Protein AF-A0AAV9MA39-F1 (afdb_monomer)

InterPro domains:
  IPR036691 Endonuclease/exonuclease/phosphatase superfamily [G3DSA:3.60.10.10] (1-97)
  IPR036691 Endonuclease/exonuclease/phosphatase superfamily [SSF56219] (7-96)

Foldseek 3Di:
DDDADQDLVRCVVVLVVLVVCQVPDDDWDFDDDHHNADQDPVVDDDDDDHDCPSNVSVVVSCVRGRTHPVNCVAQVDWDWDFADDDPDPDTDIDIDGNGPPDDDDPPDDDDDD

pLDDT: mean 72.88, std 10.93, range [42.59, 87.19]

Secondary structure (DSSP, 8-state):
-EE--SSHHHHHHHHHHHHHHHHH--S--B--EE-----SGGG--SSSPPPTHHHHHHHHHHHHHSB-HHHHHHH--EEEEEPPP-SSSSPPEEEEE-S-------S--PPP-

Structure (mmCIF, N/CA/C/O backbone):
data_AF-A0AAV9MA39-F1
#
_entry.id   AF-A0AAV9MA39-F1
#
loop_
_atom_site.group_PDB
_atom_site.id
_atom_site.type_symbol
_atom_site.label_atom_id
_atom_site.label_alt_id
_atom_site.label_comp_id
_atom_site.label_asym_id
_atom_site.label_entity_id
_atom_site.label_seq_id
_atom_site.pdbx_PDB_ins_code
_atom_site.Cartn_x
_atom_site.Cartn_y
_atom_site.Cartn_z
_atom_site.occupancy
_atom_site.B_iso_or_equiv
_atom_site.auth_seq_id
_atom_site.auth_comp_id
_atom_site.auth_asym_id
_atom_site.auth_atom_id
_atom_site.pdbx_PDB_model_num
ATOM 1 N N . MET A 1 1 ? 5.627 -7.209 5.046 1.00 70.38 1 MET A N 1
ATOM 2 C CA . MET A 1 1 ? 4.276 -7.351 5.623 1.00 70.38 1 MET A CA 1
ATOM 3 C C . MET A 1 1 ? 4.119 -6.275 6.678 1.00 70.38 1 MET A C 1
ATOM 5 O O . MET A 1 1 ? 4.992 -6.189 7.532 1.00 70.38 1 MET A O 1
ATOM 9 N N . ILE A 1 2 ? 3.090 -5.438 6.569 1.00 82.94 2 ILE A N 1
ATOM 10 C CA . ILE A 1 2 ? 2.842 -4.289 7.455 1.00 82.94 2 ILE A CA 1
ATOM 11 C C . ILE A 1 2 ? 1.658 -4.577 8.377 1.00 82.94 2 ILE A C 1
ATOM 13 O O . ILE A 1 2 ? 0.716 -5.258 7.980 1.00 82.94 2 ILE A O 1
ATOM 17 N N . TYR A 1 3 ? 1.720 -4.066 9.603 1.00 82.56 3 TYR A N 1
ATOM 18 C CA . TYR A 1 3 ? 0.577 -3.983 10.505 1.00 82.56 3 TYR A CA 1
ATOM 19 C C . TYR A 1 3 ? 0.548 -2.572 11.093 1.00 82.56 3 TYR A C 1
ATOM 21 O O . TYR A 1 3 ? 1.339 -2.246 11.981 1.00 82.56 3 TYR A O 1
ATOM 29 N N . ALA A 1 4 ? -0.289 -1.706 10.532 1.00 82.44 4 ALA A N 1
ATOM 30 C CA . ALA A 1 4 ? -0.358 -0.305 10.916 1.00 82.44 4 ALA A CA 1
ATOM 31 C C . ALA A 1 4 ? -1.180 -0.116 12.196 1.00 82.44 4 ALA A C 1
ATOM 33 O O . ALA A 1 4 ? -1.997 -0.954 12.577 1.00 82.44 4 ALA A O 1
ATOM 34 N N . LYS A 1 5 ? -0.970 1.013 12.869 1.00 82.31 5 LYS A N 1
ATOM 35 C CA . LYS A 1 5 ? -1.706 1.380 14.081 1.00 82.31 5 LYS A CA 1
ATOM 36 C C . LYS A 1 5 ? -3.113 1.896 13.757 1.00 82.31 5 LYS A C 1
ATOM 38 O O . LYS A 1 5 ? -3.391 2.351 12.648 1.00 82.31 5 LYS A O 1
ATOM 43 N N . CYS A 1 6 ? -4.009 1.839 14.742 1.00 74.19 6 CYS A N 1
ATOM 44 C CA . CYS A 1 6 ? -5.407 2.247 14.567 1.00 74.19 6 CYS A CA 1
ATOM 45 C C . CYS A 1 6 ? -5.616 3.771 14.634 1.00 74.19 6 CYS A C 1
ATOM 47 O O . CYS A 1 6 ? -6.610 4.259 14.093 1.00 74.19 6 CYS A O 1
ATOM 49 N N . SER A 1 7 ? -4.702 4.524 15.256 1.00 77.06 7 SER A N 1
ATOM 50 C CA . SER A 1 7 ? -4.768 5.990 15.318 1.00 77.06 7 SER A CA 1
ATOM 51 C C . SER A 1 7 ? -4.158 6.642 14.071 1.00 77.06 7 SER A C 1
ATOM 53 O O . SER A 1 7 ? -3.306 6.052 13.408 1.00 77.06 7 SER A O 1
ATOM 55 N N . VAL A 1 8 ? -4.616 7.846 13.716 1.00 71.56 8 VAL A N 1
ATOM 56 C CA . VAL A 1 8 ? -4.085 8.584 12.555 1.00 71.56 8 VAL A CA 1
ATOM 57 C C . VAL A 1 8 ? -2.661 9.043 12.843 1.00 71.56 8 VAL A C 1
ATOM 59 O O . VAL A 1 8 ? -1.779 8.875 12.006 1.00 71.56 8 VAL A O 1
ATOM 62 N N . GLU A 1 9 ? -2.435 9.558 14.046 1.00 77.25 9 GLU A N 1
ATOM 63 C CA . GLU A 1 9 ? -1.182 10.158 14.489 1.00 77.25 9 GLU A CA 1
ATOM 64 C C . GLU A 1 9 ? -0.031 9.151 14.424 1.00 77.25 9 GLU A C 1
ATOM 66 O O . GLU A 1 9 ? 1.030 9.460 13.889 1.00 77.25 9 GLU A O 1
ATOM 71 N N . GLU A 1 10 ? -0.259 7.917 14.880 1.00 78.56 10 GLU A N 1
ATOM 72 C CA . GLU A 1 10 ? 0.759 6.862 14.839 1.00 78.56 10 GLU A CA 1
ATOM 73 C C . GLU A 1 10 ? 0.997 6.315 13.421 1.00 78.56 10 GLU A C 1
ATOM 75 O O . GLU A 1 10 ? 2.026 5.692 13.165 1.00 78.56 10 GLU A O 1
ATOM 80 N N . ARG A 1 11 ? 0.062 6.513 12.481 1.00 81.25 11 ARG A N 1
ATOM 81 C CA . ARG A 1 11 ? 0.242 6.079 11.086 1.00 81.25 11 ARG A CA 1
ATOM 82 C C . ARG A 1 11 ? 1.087 7.046 10.265 1.00 81.25 11 ARG A C 1
ATOM 84 O O . ARG A 1 11 ? 1.672 6.612 9.280 1.00 81.25 11 ARG A O 1
ATOM 91 N N . ILE A 1 12 ? 1.192 8.314 10.664 1.00 80.25 12 ILE A N 1
ATOM 92 C CA . ILE A 1 12 ? 1.987 9.320 9.940 1.00 80.25 12 ILE A CA 1
ATOM 93 C C . ILE A 1 12 ? 3.449 8.872 9.807 1.00 80.25 12 ILE A C 1
ATOM 95 O O . ILE A 1 12 ? 4.027 8.984 8.729 1.00 80.25 12 ILE A O 1
ATOM 99 N N . GLU A 1 13 ? 4.034 8.319 10.872 1.00 83.62 13 GLU A N 1
ATOM 100 C CA . GLU A 1 13 ? 5.408 7.798 10.843 1.00 83.62 13 GLU A CA 1
ATOM 101 C C . GLU A 1 13 ? 5.559 6.671 9.813 1.00 83.62 13 GLU A C 1
ATOM 103 O O . GLU A 1 13 ? 6.454 6.715 8.972 1.00 83.62 13 GLU A O 1
ATOM 108 N N . LEU A 1 14 ? 4.613 5.728 9.794 1.00 84.19 14 LEU A N 1
ATOM 109 C CA . LEU A 1 14 ? 4.592 4.639 8.819 1.00 84.19 14 LEU A CA 1
ATOM 110 C C . LEU A 1 14 ? 4.482 5.151 7.375 1.00 84.19 14 LEU A C 1
ATOM 112 O O . LEU A 1 14 ? 5.133 4.616 6.478 1.00 84.19 14 LEU A O 1
ATOM 116 N N . TRP A 1 15 ? 3.665 6.177 7.130 1.00 82.56 15 TRP A N 1
ATOM 117 C CA . TRP A 1 15 ? 3.526 6.775 5.800 1.00 82.56 15 TRP A CA 1
ATOM 118 C C . TRP A 1 15 ? 4.809 7.451 5.331 1.00 82.56 15 TRP A C 1
ATOM 120 O O . TRP A 1 15 ? 5.187 7.292 4.170 1.00 82.56 15 TRP A O 1
ATOM 130 N N . ASN A 1 16 ? 5.511 8.140 6.230 1.00 84.00 16 ASN A N 1
ATOM 131 C CA . ASN A 1 16 ? 6.804 8.747 5.926 1.00 84.00 16 ASN A CA 1
ATOM 132 C C . ASN A 1 16 ? 7.865 7.688 5.597 1.00 84.00 16 ASN A C 1
ATOM 134 O O . ASN A 1 16 ? 8.618 7.858 4.637 1.00 84.00 16 ASN A O 1
ATOM 138 N N . ASP A 1 17 ? 7.887 6.573 6.329 1.00 86.06 17 ASP A N 1
ATOM 139 C CA . ASP A 1 17 ? 8.799 5.461 6.048 1.00 86.06 17 ASP A CA 1
ATOM 140 C C . ASP A 1 17 ? 8.514 4.826 4.680 1.00 86.06 17 ASP A C 1
ATOM 142 O O . ASP A 1 17 ? 9.434 4.564 3.903 1.00 86.06 17 ASP A O 1
ATOM 146 N N . LEU A 1 18 ? 7.237 4.615 4.344 1.00 84.75 18 LEU A N 1
ATOM 147 C CA . LEU A 1 18 ? 6.838 4.095 3.035 1.00 84.75 18 LEU A CA 1
ATOM 148 C C . LEU A 1 18 ? 7.209 5.044 1.897 1.00 84.75 18 LEU A C 1
ATOM 150 O O . LEU A 1 18 ? 7.704 4.591 0.863 1.00 84.75 18 LEU A O 1
ATOM 154 N N . TYR A 1 19 ? 7.028 6.348 2.103 1.00 83.44 19 TYR A N 1
ATOM 155 C CA . TYR A 1 19 ? 7.472 7.364 1.158 1.00 83.44 19 TYR A CA 1
ATOM 156 C C . TYR A 1 19 ? 8.987 7.288 0.944 1.00 83.44 19 TYR A C 1
ATOM 158 O O . TYR A 1 19 ? 9.443 7.189 -0.196 1.00 83.44 19 TYR A O 1
ATOM 166 N N . PHE A 1 20 ? 9.768 7.249 2.026 1.00 85.38 20 PHE A N 1
ATOM 167 C CA . PHE A 1 20 ? 11.223 7.140 1.955 1.00 85.38 20 PHE 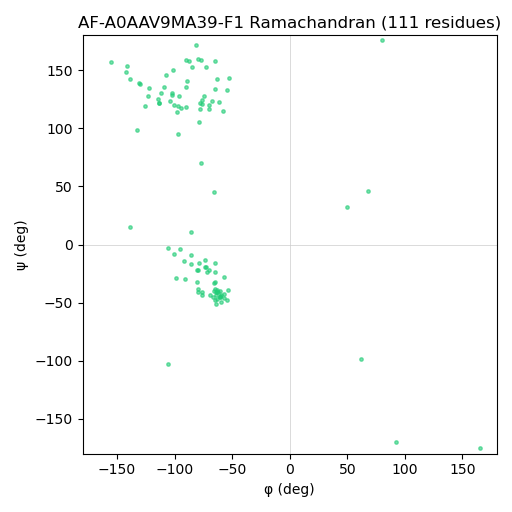A CA 1
ATOM 168 C C . PHE A 1 20 ? 11.658 5.891 1.183 1.00 85.38 20 PHE A C 1
ATOM 170 O O . PHE A 1 20 ? 12.495 5.982 0.285 1.00 85.38 20 PHE A O 1
ATOM 177 N N . ILE A 1 21 ? 11.052 4.735 1.475 1.00 84.38 21 ILE A N 1
ATOM 178 C CA . ILE A 1 21 ? 11.328 3.486 0.756 1.00 84.38 21 ILE A CA 1
ATOM 179 C C . ILE A 1 21 ? 11.015 3.642 -0.735 1.00 84.38 21 ILE A C 1
ATOM 181 O O . ILE A 1 21 ? 11.802 3.210 -1.578 1.00 84.38 21 ILE A O 1
ATOM 185 N N . SER A 1 22 ? 9.889 4.273 -1.067 1.00 82.50 22 SER A N 1
ATOM 186 C CA . SER A 1 22 ? 9.475 4.444 -2.457 1.00 82.50 22 SER A CA 1
ATOM 187 C C . SER A 1 22 ? 10.404 5.343 -3.271 1.00 82.50 22 SER A C 1
ATOM 189 O O . SER A 1 22 ? 10.607 5.088 -4.457 1.00 82.50 22 SER A O 1
ATOM 191 N N . ASP A 1 23 ? 10.993 6.348 -2.623 1.00 83.81 23 ASP A N 1
ATOM 192 C CA . ASP A 1 23 ? 11.922 7.298 -3.231 1.00 83.81 23 ASP A CA 1
ATOM 193 C C . ASP A 1 23 ? 13.335 6.708 -3.371 1.00 83.81 23 ASP A C 1
ATOM 195 O O . ASP A 1 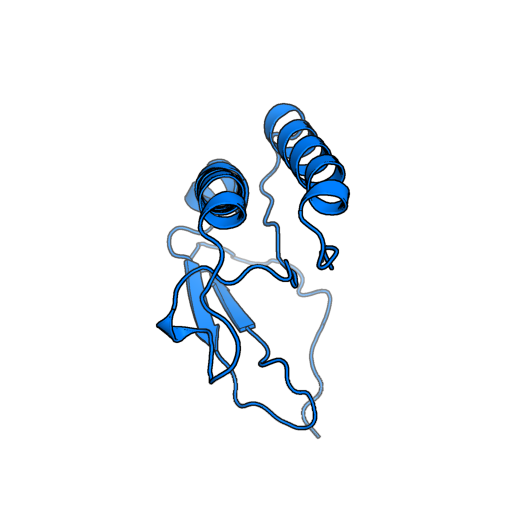23 ? 14.005 6.901 -4.385 1.00 83.81 23 ASP A O 1
ATOM 199 N N . HIS A 1 24 ? 13.781 5.927 -2.382 1.00 87.19 24 HIS A N 1
ATOM 200 C CA . HIS A 1 24 ? 15.168 5.460 -2.306 1.00 87.19 24 HIS A CA 1
ATOM 201 C C . HIS A 1 24 ? 15.413 4.119 -3.002 1.00 87.19 24 HIS A C 1
ATOM 203 O O . HIS A 1 24 ? 16.525 3.876 -3.477 1.00 87.19 24 HIS A O 1
ATOM 209 N N . TYR A 1 25 ? 14.414 3.234 -3.067 1.00 86.75 25 TYR A N 1
ATOM 210 C CA . TYR A 1 25 ? 14.584 1.897 -3.633 1.00 86.75 25 TYR A CA 1
ATOM 211 C C . TYR A 1 25 ? 13.978 1.788 -5.022 1.00 86.75 25 TYR A C 1
ATOM 213 O O . TYR A 1 25 ? 12.779 1.978 -5.243 1.00 86.75 25 TYR A O 1
ATOM 221 N N . SER A 1 26 ? 14.827 1.391 -5.966 1.00 84.12 26 SER A N 1
ATOM 222 C CA . SER A 1 26 ? 14.449 1.272 -7.365 1.00 84.12 26 SER A CA 1
ATOM 223 C C . SER A 1 26 ? 14.162 -0.174 -7.774 1.00 84.12 26 SER A C 1
ATOM 225 O O . SER A 1 26 ? 13.738 -0.407 -8.891 1.00 84.12 26 SER A O 1
ATOM 227 N N . GLU A 1 27 ? 14.418 -1.173 -6.947 1.00 86.19 27 GLU A N 1
ATOM 228 C CA . GLU A 1 27 ? 14.183 -2.590 -7.235 1.00 86.19 27 GLU A CA 1
ATOM 229 C C . GLU A 1 27 ? 12.678 -2.900 -7.210 1.00 86.19 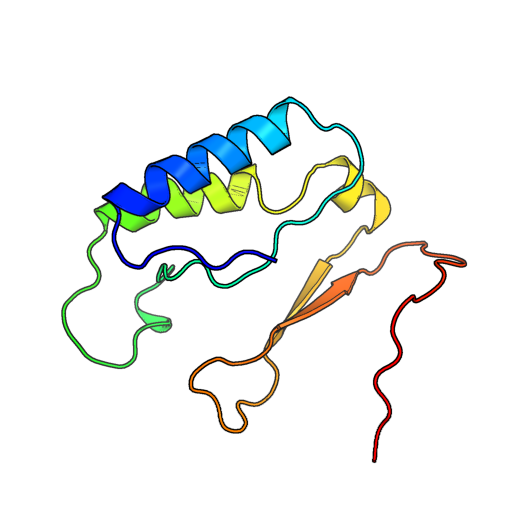27 GLU A C 1
ATOM 231 O O . GLU A 1 27 ? 11.934 -2.196 -6.537 1.00 86.19 27 GLU A O 1
ATOM 236 N N . PRO A 1 28 ? 12.172 -3.913 -7.935 1.00 85.75 28 PRO A N 1
ATOM 237 C CA . PRO A 1 28 ? 10.744 -4.230 -7.916 1.00 85.75 28 PRO A CA 1
ATOM 238 C C . PRO A 1 28 ? 10.288 -4.629 -6.504 1.00 85.75 28 PRO A C 1
ATOM 240 O O . PRO A 1 28 ? 10.811 -5.586 -5.930 1.00 85.75 28 PRO A O 1
ATOM 243 N N . TRP A 1 29 ? 9.300 -3.920 -5.955 1.00 84.56 29 TRP A N 1
ATOM 244 C CA . TRP A 1 29 ? 8.773 -4.178 -4.615 1.00 84.56 29 TRP A CA 1
ATOM 245 C C . TRP A 1 29 ? 7.253 -4.000 -4.548 1.00 84.56 29 TRP A C 1
ATOM 247 O O . TRP A 1 29 ? 6.652 -3.260 -5.329 1.00 84.56 29 TRP A O 1
ATOM 257 N N . ILE A 1 30 ? 6.642 -4.714 -3.600 1.00 84.62 30 ILE A N 1
ATOM 258 C CA . ILE A 1 30 ? 5.231 -4.598 -3.221 1.00 84.62 30 ILE A CA 1
ATOM 259 C C . ILE A 1 30 ? 5.134 -4.455 -1.709 1.00 84.62 30 ILE A C 1
ATOM 261 O O . ILE A 1 30 ? 5.812 -5.161 -0.956 1.00 84.62 30 ILE A O 1
ATOM 265 N N . VAL A 1 31 ? 4.258 -3.566 -1.266 1.00 84.75 31 VAL A N 1
ATOM 266 C CA . VAL A 1 31 ? 3.868 -3.434 0.128 1.00 84.75 31 VAL A CA 1
ATOM 267 C C . VAL A 1 31 ? 2.508 -4.099 0.307 1.00 84.75 31 VAL A C 1
ATOM 269 O O . VAL A 1 31 ? 1.556 -3.826 -0.415 1.00 84.75 31 VAL A O 1
ATOM 272 N N . GLY A 1 32 ? 2.420 -4.988 1.291 1.00 83.69 32 GLY A N 1
ATOM 273 C CA . GLY A 1 32 ? 1.177 -5.647 1.676 1.00 83.69 32 GLY A CA 1
ATOM 274 C C . GLY A 1 32 ? 1.107 -5.811 3.186 1.00 83.69 32 GLY A C 1
ATOM 275 O O . GLY A 1 32 ? 2.140 -5.968 3.851 1.00 83.69 32 GLY A O 1
ATOM 276 N N . GLY A 1 33 ? -0.100 -5.768 3.734 1.00 83.19 33 GLY A N 1
ATOM 277 C CA . GLY A 1 33 ? -0.316 -5.799 5.171 1.00 83.19 33 GLY A CA 1
ATOM 278 C C . GLY A 1 33 ? -1.725 -5.393 5.568 1.00 83.19 33 GLY A C 1
ATOM 279 O O . GLY A 1 33 ? -2.574 -5.151 4.713 1.00 83.19 33 GLY A O 1
ATOM 280 N N . ASP A 1 34 ? -1.935 -5.311 6.873 1.00 80.94 34 ASP A N 1
ATOM 281 C CA . A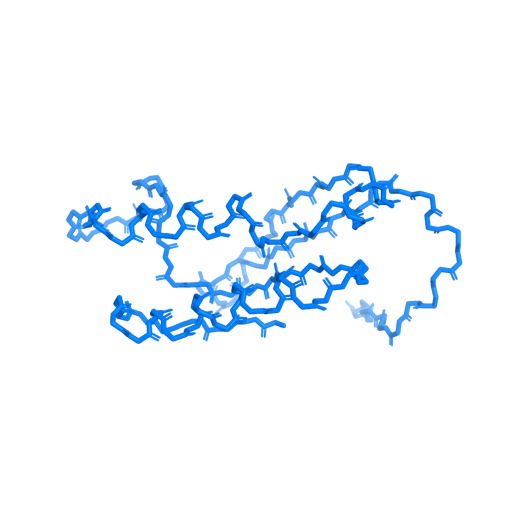SP A 1 34 ? -3.116 -4.700 7.461 1.00 80.94 34 ASP A CA 1
ATOM 282 C C . ASP A 1 34 ? -2.795 -3.245 7.798 1.00 80.94 34 ASP A C 1
ATOM 284 O O . ASP A 1 34 ? -1.899 -2.958 8.594 1.00 80.94 34 ASP A O 1
ATOM 288 N N . PHE A 1 35 ? -3.498 -2.320 7.159 1.00 78.31 35 PHE A N 1
ATOM 289 C CA . PHE A 1 35 ? -3.278 -0.895 7.361 1.00 78.31 35 PHE A CA 1
ATOM 290 C C . PHE A 1 35 ? -4.230 -0.278 8.387 1.00 78.31 35 PHE A C 1
ATOM 292 O O . PHE A 1 35 ? -4.070 0.897 8.709 1.00 78.31 35 PHE A O 1
ATOM 299 N N . ASN A 1 36 ? -5.196 -1.032 8.926 1.00 76.25 36 ASN A N 1
ATOM 300 C CA . ASN A 1 36 ? -6.191 -0.525 9.876 1.00 76.25 36 ASN A CA 1
ATOM 301 C C . ASN A 1 36 ? -6.886 0.776 9.407 1.00 76.25 36 ASN A C 1
ATOM 303 O O . ASN A 1 36 ? -7.260 1.624 10.221 1.00 76.25 36 ASN A O 1
ATOM 307 N N . VAL A 1 37 ? -7.064 0.942 8.089 1.00 71.94 37 VAL A N 1
ATOM 308 C CA . VAL A 1 37 ? -7.806 2.053 7.480 1.00 71.94 37 VAL A CA 1
ATOM 309 C C . VAL A 1 37 ? -8.939 1.495 6.632 1.00 71.94 37 VAL A C 1
ATOM 311 O O . VAL A 1 37 ? -8.749 0.562 5.859 1.00 71.94 37 VAL A O 1
ATOM 314 N N . ILE A 1 38 ? -10.109 2.104 6.794 1.00 70.12 38 ILE A N 1
ATOM 315 C CA . ILE A 1 38 ? -11.323 1.812 6.037 1.00 70.12 38 ILE A CA 1
ATOM 316 C C . ILE A 1 38 ? -11.330 2.725 4.805 1.00 70.12 38 ILE A C 1
ATOM 318 O O . ILE A 1 38 ? -11.345 3.949 4.955 1.00 70.12 38 ILE A O 1
ATOM 322 N N . LEU A 1 39 ? -11.311 2.147 3.604 1.00 65.75 39 LEU A N 1
ATOM 323 C CA . LEU A 1 39 ? -11.267 2.870 2.325 1.00 65.75 39 LEU A CA 1
ATOM 324 C C . LEU A 1 39 ? -12.643 3.279 1.804 1.00 65.75 39 LEU A C 1
ATOM 326 O O . LEU A 1 39 ? -12.747 4.157 0.953 1.00 65.75 39 LEU A O 1
ATOM 330 N N . GLY A 1 40 ? -13.705 2.674 2.321 1.00 61.78 40 GLY A N 1
ATOM 331 C CA . GLY A 1 40 ? -15.069 3.000 1.935 1.00 61.78 40 GLY A CA 1
ATOM 332 C C . GLY A 1 40 ? -16.059 2.653 3.032 1.00 61.78 40 GLY A C 1
ATOM 333 O O . GLY A 1 40 ? -15.811 1.789 3.871 1.00 61.78 40 GLY A O 1
ATOM 334 N N . SER A 1 41 ? -17.220 3.306 3.019 1.00 62.66 41 SER A N 1
ATOM 335 C CA . SER A 1 41 ? -18.314 2.970 3.938 1.00 62.66 41 SER A CA 1
ATOM 336 C C . SER A 1 41 ? -18.740 1.506 3.829 1.00 62.66 41 SER A C 1
ATOM 338 O O . SER A 1 41 ? -19.183 0.936 4.820 1.00 62.66 41 SER A O 1
ATOM 340 N N . ASP A 1 42 ? -18.558 0.901 2.655 1.00 65.44 42 ASP A N 1
ATOM 341 C CA . ASP A 1 42 ? -18.970 -0.472 2.351 1.00 65.44 42 ASP A CA 1
ATOM 342 C C . ASP A 1 42 ? -18.090 -1.531 3.034 1.00 65.44 42 ASP A C 1
ATOM 344 O O . ASP A 1 42 ? -18.522 -2.665 3.230 1.00 65.44 42 ASP A O 1
ATOM 348 N N . GLU A 1 43 ? -16.877 -1.165 3.462 1.00 66.06 43 GLU A N 1
ATOM 349 C CA . GLU A 1 43 ? -16.010 -2.035 4.269 1.00 66.06 43 GLU A CA 1
ATOM 350 C C . GLU A 1 43 ? -16.436 -2.060 5.746 1.00 66.06 43 GLU A C 1
ATOM 352 O O . GLU A 1 43 ? -16.040 -2.945 6.509 1.00 66.06 43 GLU A O 1
ATOM 357 N N . LYS A 1 44 ? -17.260 -1.096 6.174 1.00 66.88 44 LYS A N 1
ATOM 358 C CA . LYS A 1 44 ? -17.694 -0.963 7.559 1.00 66.88 44 LYS A CA 1
ATOM 359 C C . LYS A 1 44 ? -19.070 -1.585 7.774 1.00 66.88 44 LYS A C 1
ATOM 361 O O . LYS A 1 44 ? -20.091 -1.057 7.345 1.00 66.88 44 LYS A O 1
ATOM 366 N N . ILE A 1 45 ? -19.118 -2.657 8.561 1.00 64.62 45 ILE A N 1
ATOM 367 C CA . ILE A 1 45 ? -20.377 -3.269 9.000 1.00 64.62 45 ILE A CA 1
ATOM 368 C C . ILE A 1 45 ? -20.723 -2.745 10.405 1.00 64.62 45 ILE A C 1
ATOM 370 O O . ILE A 1 45 ? -20.249 -3.266 11.412 1.00 64.62 45 ILE A O 1
ATOM 374 N N . GLY A 1 46 ? -21.557 -1.698 10.470 1.00 66.00 46 GLY A N 1
ATOM 375 C CA . GLY A 1 46 ? -22.029 -1.081 11.723 1.00 66.00 46 GLY A CA 1
ATOM 376 C C . GLY A 1 46 ? -21.040 -0.108 12.397 1.00 66.00 46 GLY A C 1
ATOM 377 O O . GLY A 1 46 ? -19.915 0.087 11.950 1.00 66.00 46 GLY A O 1
ATOM 378 N N . GLY A 1 47 ? -21.459 0.537 13.495 1.00 66.31 47 GLY A N 1
ATOM 379 C CA . GLY A 1 47 ? -20.636 1.487 14.268 1.00 66.31 47 GLY A CA 1
ATOM 380 C C . GLY A 1 47 ? -20.767 2.965 13.852 1.00 66.31 47 GLY A C 1
ATOM 381 O O . GLY A 1 47 ? -21.663 3.334 13.101 1.00 66.31 47 GLY A O 1
ATOM 382 N N . LEU A 1 48 ? -19.891 3.827 14.392 1.00 62.09 48 LEU A N 1
ATOM 383 C CA . LEU A 1 48 ? -19.904 5.288 14.167 1.00 62.09 48 LEU A CA 1
ATOM 384 C C . LEU A 1 48 ? -19.620 5.675 12.696 1.00 62.09 48 LEU A C 1
ATOM 386 O O . LEU A 1 48 ? -18.983 4.893 11.990 1.00 62.09 48 LEU A O 1
ATOM 390 N N . PRO A 1 49 ? -20.012 6.872 12.223 1.00 62.34 49 PRO A N 1
ATOM 391 C CA . PRO A 1 49 ? -19.673 7.348 10.878 1.00 62.34 49 PRO A CA 1
ATOM 392 C C . PRO A 1 49 ? -18.162 7.283 10.599 1.00 62.34 49 PRO A C 1
ATOM 394 O O . PRO A 1 49 ? -17.349 7.504 11.500 1.00 62.34 49 PRO A O 1
ATOM 397 N N . VAL A 1 50 ? -17.777 6.948 9.364 1.00 60.56 50 VAL A N 1
ATOM 398 C CA . VAL A 1 50 ? -16.367 6.932 8.938 1.00 60.56 50 VAL A CA 1
ATOM 399 C C . VAL A 1 50 ? -15.842 8.371 8.929 1.00 60.56 50 VAL A C 1
ATOM 401 O O . VAL A 1 50 ? -16.422 9.241 8.282 1.00 60.56 50 VAL A O 1
ATOM 404 N N . TYR A 1 51 ? -14.761 8.631 9.668 1.00 60.81 51 TYR A N 1
ATOM 405 C CA . TYR A 1 51 ? -14.091 9.932 9.675 1.00 60.81 51 TYR A CA 1
ATOM 406 C C . TYR A 1 51 ? -13.234 10.078 8.410 1.00 60.81 51 TYR A C 1
ATOM 408 O O . TYR A 1 51 ? -12.281 9.331 8.207 1.00 60.81 51 TYR A O 1
ATOM 416 N N . ILE A 1 52 ? -13.579 11.057 7.573 1.00 57.53 52 ILE A N 1
ATOM 417 C CA . ILE A 1 52 ? -13.044 11.252 6.212 1.00 57.53 52 ILE A CA 1
ATOM 418 C C . ILE A 1 52 ? -11.572 11.713 6.217 1.00 57.53 52 ILE A C 1
ATOM 420 O O . ILE A 1 52 ? -10.843 11.496 5.259 1.00 57.53 52 ILE A O 1
ATOM 424 N N . GLN A 1 53 ? -11.085 12.299 7.310 1.00 56.53 53 GLN A N 1
ATOM 425 C CA . GLN A 1 53 ? -9.769 12.945 7.316 1.00 56.53 53 GLN A CA 1
ATOM 426 C C . GLN A 1 53 ? -8.582 11.960 7.275 1.00 56.53 53 GLN A C 1
ATOM 428 O O . GLN A 1 53 ? -7.522 12.317 6.786 1.00 56.53 53 GLN A O 1
ATOM 433 N N . GLY A 1 54 ? -8.759 10.703 7.708 1.00 57.31 54 GLY A N 1
ATOM 434 C CA . GLY A 1 54 ? -7.733 9.654 7.564 1.00 57.31 54 GLY A CA 1
ATOM 435 C C . GLY A 1 54 ? -7.756 8.923 6.214 1.00 57.31 54 GLY A C 1
ATOM 436 O O . GLY A 1 54 ? -6.863 8.123 5.940 1.00 57.31 54 GLY A O 1
ATOM 437 N N . TYR A 1 55 ? -8.783 9.170 5.395 1.00 62.56 55 TYR A N 1
ATOM 438 C CA . TYR A 1 55 ? -8.971 8.535 4.091 1.00 62.56 55 TYR A CA 1
ATOM 439 C C . TYR A 1 55 ? -8.101 9.183 3.012 1.00 62.56 55 TYR A C 1
ATOM 441 O O . TYR A 1 55 ? -7.519 8.462 2.210 1.00 62.56 55 TYR A O 1
ATOM 449 N N . GLU A 1 56 ? -7.969 10.512 2.997 1.00 61.69 56 GLU A N 1
ATOM 450 C CA . GLU A 1 56 ? -7.223 11.216 1.941 1.00 61.69 56 GLU A CA 1
ATOM 451 C C . GLU A 1 56 ? -5.724 10.889 1.985 1.00 61.69 56 GLU A C 1
ATOM 453 O O . GLU A 1 56 ? -5.146 10.518 0.960 1.00 61.69 56 GLU A O 1
ATOM 458 N N . ASP A 1 57 ? -5.125 10.907 3.180 1.00 63.41 57 ASP A N 1
ATOM 459 C CA . ASP A 1 57 ? -3.714 10.559 3.386 1.00 63.41 57 ASP A CA 1
ATOM 460 C C . ASP A 1 57 ? -3.424 9.107 2.991 1.00 63.41 57 ASP A C 1
ATOM 462 O O . ASP A 1 57 ? -2.413 8.803 2.353 1.00 63.41 57 ASP A O 1
ATOM 466 N N . PHE A 1 58 ? -4.337 8.192 3.328 1.00 65.19 58 PHE A N 1
ATOM 467 C CA . PHE A 1 58 ? -4.172 6.779 3.012 1.00 65.19 58 PHE A CA 1
ATOM 468 C C . PHE A 1 58 ? -4.446 6.466 1.540 1.00 65.19 58 PHE A C 1
ATOM 470 O O . PHE A 1 58 ? -3.694 5.708 0.938 1.00 65.19 58 PHE A O 1
ATOM 477 N N . ALA A 1 59 ? -5.470 7.063 0.929 1.00 65.31 59 ALA A N 1
ATOM 478 C CA . ALA A 1 59 ? -5.759 6.901 -0.493 1.00 65.31 59 ALA A CA 1
ATOM 479 C C . A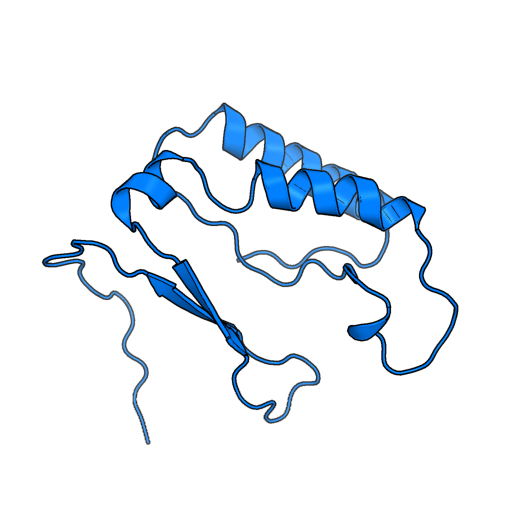LA A 1 59 ? -4.610 7.443 -1.354 1.00 65.31 59 ALA A C 1
ATOM 481 O O . ALA A 1 59 ? -4.230 6.816 -2.345 1.00 65.31 59 ALA A O 1
ATOM 482 N N . PHE A 1 60 ? -4.009 8.568 -0.955 1.00 63.72 60 PHE A N 1
ATOM 483 C CA . PHE A 1 60 ? -2.787 9.073 -1.572 1.00 63.72 60 PHE A CA 1
ATOM 484 C C . PHE A 1 60 ? -1.617 8.100 -1.382 1.00 63.72 60 PHE A C 1
ATOM 486 O O . PHE A 1 60 ? -0.934 7.770 -2.355 1.00 63.72 60 PHE A O 1
ATOM 493 N N . CYS A 1 61 ? -1.417 7.592 -0.161 1.00 63.66 61 CYS A N 1
ATOM 494 C CA . CYS A 1 61 ? -0.358 6.634 0.149 1.00 63.66 61 CYS A CA 1
ATOM 495 C C . CYS A 1 61 ? -0.497 5.333 -0.662 1.00 63.66 61 CYS A C 1
ATOM 497 O O . CYS A 1 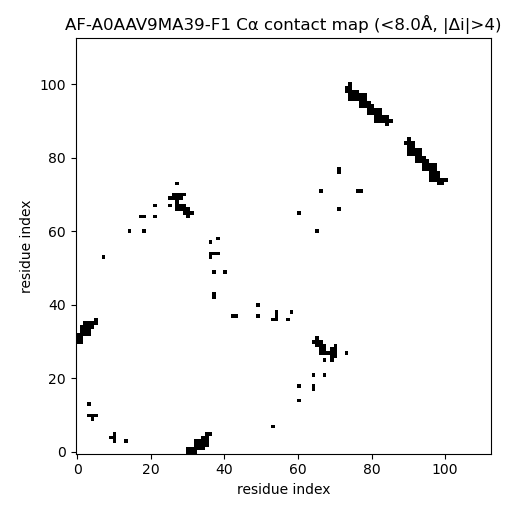61 ? 0.469 4.866 -1.264 1.00 63.66 61 CYS A O 1
ATOM 499 N N . ILE A 1 62 ? -1.707 4.781 -0.759 1.00 66.94 62 ILE A N 1
ATOM 500 C CA . ILE A 1 62 ? -1.974 3.552 -1.508 1.00 66.94 62 ILE A CA 1
ATOM 501 C C . ILE A 1 62 ? -1.717 3.731 -2.996 1.00 66.94 62 ILE A C 1
ATOM 503 O O . ILE A 1 62 ? -1.009 2.926 -3.601 1.00 66.94 62 ILE A O 1
ATOM 507 N N . ASN A 1 63 ? -2.298 4.779 -3.582 1.00 61.12 63 ASN A N 1
ATOM 508 C CA . ASN A 1 63 ? -2.194 5.017 -5.018 1.00 61.12 63 ASN A CA 1
ATOM 509 C C . ASN A 1 63 ? -0.756 5.318 -5.447 1.00 61.12 63 ASN A C 1
ATOM 511 O O . ASN A 1 63 ? -0.408 5.098 -6.606 1.00 61.12 63 ASN A O 1
ATOM 515 N N . SER A 1 64 ? 0.074 5.803 -4.522 1.00 56.38 64 SER A N 1
ATOM 516 C CA . SER A 1 64 ? 1.444 6.208 -4.817 1.00 56.38 64 SER A CA 1
ATOM 517 C C . SER A 1 64 ? 2.486 5.140 -4.461 1.00 56.38 64 SER A C 1
ATOM 519 O O . SER A 1 64 ? 3.527 5.094 -5.116 1.00 56.38 64 SER A O 1
ATOM 521 N N . PHE A 1 65 ? 2.240 4.282 -3.455 1.00 64.81 65 PHE A N 1
ATOM 522 C CA . PHE A 1 65 ? 3.311 3.512 -2.799 1.00 64.81 65 PHE A CA 1
ATOM 523 C C . PHE A 1 65 ? 2.996 2.041 -2.460 1.00 64.81 65 PHE A C 1
ATOM 525 O O . PHE A 1 65 ? 3.739 1.452 -1.681 1.00 64.81 65 PHE A O 1
ATOM 532 N N . LEU A 1 66 ? 1.944 1.398 -2.989 1.00 74.19 66 LEU A N 1
ATOM 533 C CA . LEU A 1 66 ? 1.768 -0.058 -2.769 1.00 74.19 66 LEU A CA 1
ATOM 534 C C . LEU A 1 66 ? 2.624 -0.923 -3.690 1.00 74.19 66 LEU A C 1
ATOM 536 O O . LEU A 1 66 ? 3.058 -2.007 -3.303 1.00 74.19 66 LEU A O 1
ATOM 540 N N . ILE A 1 67 ? 2.864 -0.452 -4.906 1.00 79.31 67 ILE A N 1
ATOM 541 C CA . ILE A 1 67 ? 3.710 -1.105 -5.899 1.00 79.31 67 ILE A CA 1
ATOM 542 C C . ILE A 1 67 ? 4.542 -0.031 -6.574 1.00 79.31 67 ILE A C 1
ATOM 544 O O . ILE A 1 67 ? 4.040 1.057 -6.856 1.00 79.31 67 ILE A O 1
ATOM 548 N N . ASN A 1 68 ? 5.798 -0.329 -6.884 1.00 83.81 68 ASN A N 1
ATOM 549 C CA . ASN A 1 68 ? 6.544 0.549 -7.771 1.00 83.81 68 ASN A CA 1
ATOM 550 C C . ASN A 1 68 ? 6.320 0.180 -9.242 1.00 83.81 68 ASN A C 1
ATOM 552 O O . ASN A 1 68 ? 5.982 -0.954 -9.594 1.00 83.81 68 ASN A O 1
ATOM 556 N N . ARG A 1 69 ? 6.554 1.159 -10.126 1.00 82.44 69 ARG A N 1
ATOM 557 C CA . ARG A 1 69 ? 6.382 1.000 -11.578 1.00 82.44 69 ARG A CA 1
ATOM 558 C C . ARG A 1 69 ? 7.151 -0.203 -12.126 1.00 82.44 69 ARG A C 1
ATOM 560 O O . ARG A 1 69 ? 6.624 -0.935 -12.947 1.00 82.44 69 ARG A O 1
ATOM 567 N N . LYS A 1 70 ? 8.365 -0.455 -11.633 1.00 83.88 70 LYS A N 1
ATOM 568 C CA . LYS A 1 70 ? 9.179 -1.589 -12.089 1.00 83.88 70 LYS A CA 1
ATOM 569 C C . LYS A 1 70 ? 8.562 -2.945 -11.762 1.00 83.88 70 LYS A C 1
ATOM 571 O O . LYS A 1 70 ? 8.666 -3.848 -12.586 1.00 83.88 70 LYS A O 1
ATOM 576 N N . LEU A 1 71 ? 7.928 -3.109 -10.596 1.00 83.88 71 LEU A N 1
ATOM 577 C CA . LEU A 1 71 ? 7.179 -4.331 -10.321 1.00 83.88 71 LEU A CA 1
ATOM 578 C C . LEU A 1 71 ? 5.986 -4.442 -11.268 1.00 83.88 71 LEU A C 1
ATOM 580 O O . LEU A 1 71 ? 5.823 -5.496 -11.868 1.00 83.88 71 LEU A O 1
ATOM 584 N N . HIS A 1 72 ? 5.202 -3.371 -11.428 1.00 82.44 72 HIS A N 1
ATOM 585 C CA . HIS A 1 72 ? 4.058 -3.341 -12.343 1.00 82.44 72 HIS A CA 1
ATOM 586 C C . HIS A 1 72 ? 4.461 -3.741 -13.773 1.00 82.44 72 HIS A C 1
ATOM 588 O O . HIS A 1 72 ? 3.854 -4.629 -14.363 1.00 82.44 72 HIS A O 1
ATOM 594 N N . ASP A 1 73 ? 5.548 -3.173 -14.295 1.00 84.31 73 ASP A N 1
ATOM 595 C CA . ASP A 1 73 ? 6.069 -3.485 -15.629 1.00 84.31 73 ASP A CA 1
ATOM 596 C C . ASP A 1 73 ? 6.559 -4.942 -15.742 1.00 84.31 73 ASP A C 1
ATOM 598 O O . ASP A 1 73 ? 6.450 -5.555 -16.803 1.00 84.31 73 ASP A O 1
ATOM 602 N N . LEU A 1 74 ? 7.077 -5.520 -14.650 1.00 83.12 74 LEU A N 1
ATOM 603 C CA . LEU A 1 74 ? 7.551 -6.907 -14.604 1.00 83.12 74 LEU A CA 1
ATOM 604 C C . LEU A 1 74 ? 6.400 -7.920 -14.545 1.00 83.12 74 LEU A C 1
ATOM 606 O O . LEU A 1 74 ? 6.450 -8.972 -15.188 1.00 83.12 74 LEU A O 1
ATOM 610 N N . VAL A 1 75 ? 5.387 -7.638 -13.726 1.00 80.94 75 VAL A N 1
ATOM 611 C CA . VAL A 1 75 ? 4.281 -8.565 -13.461 1.00 80.94 75 VAL A CA 1
ATOM 612 C C . VAL A 1 75 ? 3.093 -8.364 -14.396 1.00 80.94 75 VAL A C 1
ATOM 614 O O . VAL A 1 75 ? 2.232 -9.236 -14.465 1.00 80.94 75 VAL A O 1
ATOM 617 N N . GLY A 1 76 ? 3.038 -7.247 -15.121 1.00 80.00 76 GLY A N 1
ATOM 618 C CA . GLY A 1 76 ? 1.906 -6.871 -15.957 1.00 80.00 76 GLY A CA 1
ATOM 619 C C . GLY A 1 76 ? 0.648 -6.689 -15.113 1.00 80.00 76 GLY A C 1
ATOM 620 O O . GLY A 1 76 ? 0.458 -5.656 -14.480 1.00 80.00 76 GLY A O 1
ATOM 621 N N . ASN A 1 77 ? -0.198 -7.718 -15.079 1.00 79.50 77 ASN A N 1
ATOM 622 C CA . ASN A 1 77 ? -1.454 -7.685 -14.337 1.00 79.50 77 ASN A CA 1
ATOM 623 C C . ASN A 1 77 ? -1.270 -8.179 -12.901 1.00 79.50 77 ASN A C 1
ATOM 625 O O . ASN A 1 77 ? -0.664 -9.225 -12.666 1.00 79.50 77 ASN A O 1
ATOM 629 N N . ILE A 1 78 ? -1.856 -7.454 -11.950 1.00 78.56 78 ILE A N 1
ATOM 630 C CA . ILE A 1 78 ? -1.995 -7.880 -10.558 1.00 78.56 78 ILE A CA 1
ATOM 631 C C . ILE A 1 78 ? -3.483 -8.079 -10.284 1.00 78.56 78 ILE A C 1
ATOM 633 O O . ILE A 1 78 ? -4.276 -7.153 -10.437 1.00 78.56 78 ILE A O 1
ATOM 637 N N . GLU A 1 79 ? -3.856 -9.283 -9.873 1.00 79.56 79 GLU A N 1
ATOM 638 C CA . GLU A 1 79 ? -5.209 -9.639 -9.459 1.00 79.56 79 GLU A CA 1
ATOM 639 C C . GLU A 1 79 ? -5.243 -9.856 -7.945 1.00 79.56 79 GLU A C 1
ATOM 641 O O . GLU A 1 79 ? -4.371 -10.516 -7.375 1.00 79.56 79 GLU A O 1
ATOM 646 N N . LEU A 1 80 ? -6.267 -9.304 -7.294 1.00 77.62 80 LEU A N 1
ATOM 647 C CA . LEU A 1 80 ? -6.499 -9.438 -5.859 1.00 77.62 80 LEU A CA 1
ATOM 648 C C . LEU A 1 80 ? -7.784 -10.228 -5.623 1.00 77.62 80 LEU A C 1
ATOM 650 O O . LEU A 1 80 ? -8.851 -9.846 -6.100 1.00 77.62 80 LEU A O 1
ATOM 654 N N . GLN A 1 81 ? -7.689 -11.308 -4.853 1.00 77.19 81 GLN A N 1
ATOM 655 C CA . GLN A 1 81 ? -8.831 -12.126 -4.460 1.00 77.19 81 GLN A CA 1
ATOM 656 C C . GLN A 1 81 ? -8.928 -12.208 -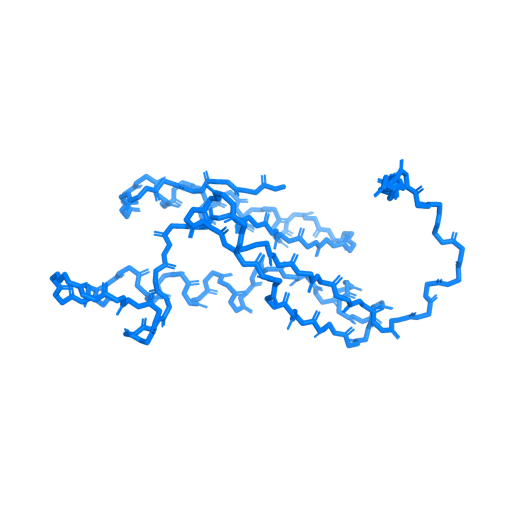2.935 1.00 77.19 81 GLN A C 1
ATOM 658 O O . GLN A 1 81 ? -7.977 -12.603 -2.263 1.00 77.19 81 GLN A O 1
ATOM 663 N N . HIS A 1 82 ? -10.104 -11.897 -2.391 1.00 77.56 82 HIS A N 1
ATOM 664 C CA . HIS A 1 82 ? -10.420 -12.192 -0.995 1.00 77.56 82 HIS A CA 1
ATOM 665 C C . HIS A 1 82 ? -10.681 -13.689 -0.834 1.00 77.56 82 HIS A C 1
ATOM 667 O O . HIS A 1 82 ? -11.477 -14.272 -1.572 1.00 77.56 82 HIS A O 1
ATOM 673 N N . LEU A 1 83 ? -9.998 -14.314 0.121 1.00 80.12 83 LEU A N 1
ATOM 674 C CA . LEU A 1 83 ? -10.245 -15.695 0.507 1.00 80.12 83 LEU A CA 1
ATOM 675 C C . LEU A 1 83 ? -11.293 -15.760 1.619 1.00 80.12 83 LEU A C 1
ATOM 677 O O . LEU A 1 83 ? -11.515 -14.795 2.352 1.00 80.12 83 LEU A O 1
ATOM 681 N N . GLU A 1 84 ? -11.910 -16.932 1.754 1.00 80.38 84 GLU A N 1
ATOM 682 C CA . GLU A 1 84 ? -12.899 -17.189 2.797 1.00 80.38 84 GLU A CA 1
ATOM 683 C C . GLU A 1 84 ? -12.335 -16.885 4.189 1.00 80.38 84 GLU A C 1
ATOM 685 O O . GLU A 1 84 ? -11.234 -17.314 4.561 1.00 80.38 84 GLU A O 1
ATOM 690 N N . ARG A 1 85 ? -13.124 -16.157 4.983 1.00 78.94 85 ARG A N 1
ATOM 691 C CA . ARG A 1 85 ? -12.826 -15.936 6.400 1.00 78.94 85 ARG A CA 1
ATOM 692 C C . ARG A 1 85 ? -12.893 -17.280 7.108 1.00 78.94 85 ARG A C 1
ATOM 694 O O . ARG A 1 85 ? -13.825 -18.054 6.914 1.00 78.94 85 ARG A O 1
ATOM 701 N N . THR A 1 86 ? -11.893 -17.560 7.935 1.00 79.31 86 THR A N 1
ATOM 702 C CA . THR A 1 86 ? -11.862 -18.796 8.720 1.00 79.31 86 THR A CA 1
ATOM 703 C C . THR A 1 86 ? -12.180 -18.494 10.180 1.00 79.31 86 THR A C 1
ATOM 705 O O . THR A 1 86 ? -13.336 -18.292 10.530 1.00 79.31 86 THR A O 1
ATOM 708 N N . ARG A 1 87 ? -11.168 -18.454 11.050 1.00 77.56 87 ARG A N 1
ATOM 709 C CA . ARG A 1 87 ? -11.316 -18.226 12.497 1.00 77.56 87 ARG A CA 1
ATOM 710 C C . ARG A 1 87 ? -10.893 -16.827 12.951 1.00 77.56 87 ARG A C 1
ATOM 712 O O . ARG A 1 87 ? -11.010 -16.532 14.134 1.00 77.56 87 ARG A O 1
ATOM 719 N N . SER A 1 88 ? -10.384 -16.002 12.038 1.00 79.00 88 SER A N 1
ATOM 720 C CA . SER A 1 88 ? -10.065 -14.594 12.283 1.00 79.00 88 SER A CA 1
ATOM 721 C C . SER A 1 88 ? -11.165 -13.707 11.706 1.00 79.00 88 SER A C 1
ATOM 723 O O . SER A 1 88 ? -11.819 -14.047 10.719 1.00 79.00 88 SER A O 1
ATOM 725 N N . ASP A 1 89 ? -11.356 -12.559 12.336 1.00 73.38 89 ASP A N 1
ATOM 726 C CA . ASP A 1 89 ? -12.105 -11.428 11.813 1.00 73.38 89 ASP A CA 1
ATOM 727 C C . ASP A 1 89 ? -11.457 -10.798 10.567 1.00 73.38 89 ASP A C 1
ATOM 729 O O . ASP A 1 89 ? -12.163 -10.145 9.801 1.00 73.38 89 ASP A O 1
ATOM 733 N N . HIS A 1 90 ? -10.189 -11.083 10.277 1.00 75.12 90 HIS A N 1
ATOM 734 C CA . HIS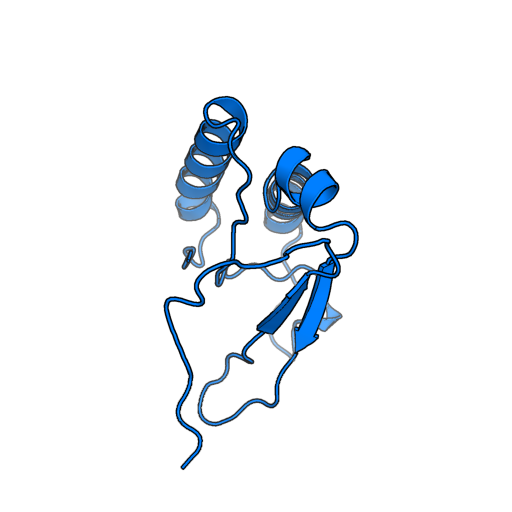 A 1 90 ? -9.537 -10.725 9.019 1.00 75.12 90 HIS A CA 1
ATOM 735 C C . HIS A 1 90 ? -9.708 -11.819 7.949 1.00 75.12 90 HIS A C 1
ATOM 737 O O . HIS A 1 90 ? -9.640 -13.021 8.228 1.00 75.12 90 HIS A O 1
ATOM 743 N N . ALA A 1 91 ? -9.918 -11.395 6.699 1.00 75.00 91 ALA A N 1
ATOM 744 C CA . ALA A 1 91 ? -9.942 -12.265 5.523 1.00 75.00 91 ALA A CA 1
ATOM 745 C C . ALA A 1 91 ? -8.563 -12.249 4.839 1.00 75.00 91 ALA A C 1
ATOM 747 O O . ALA A 1 91 ? -8.055 -11.166 4.543 1.00 75.00 91 ALA A O 1
ATOM 748 N N . PRO A 1 92 ? -7.937 -13.405 4.564 1.00 79.50 92 PRO A N 1
ATOM 749 C CA . PRO A 1 92 ? -6.695 -13.429 3.801 1.00 79.50 92 PRO A CA 1
ATOM 750 C C . PRO A 1 92 ? -6.898 -12.902 2.372 1.00 79.50 92 PRO A C 1
ATOM 752 O O . PRO A 1 92 ? -7.898 -13.215 1.726 1.00 79.50 92 PRO A O 1
ATOM 755 N N . LEU A 1 93 ? -5.916 -12.161 1.856 1.00 79.81 93 LEU A N 1
ATOM 756 C CA . LEU A 1 93 ? -5.865 -11.715 0.462 1.00 79.81 93 LEU A CA 1
ATOM 757 C C . LEU A 1 93 ? -4.883 -12.577 -0.336 1.00 79.81 93 LEU A C 1
ATOM 759 O O . LEU A 1 93 ? -3.733 -12.763 0.067 1.00 79.81 93 LEU A O 1
ATOM 763 N N . LEU A 1 94 ? -5.327 -13.078 -1.486 1.00 79.50 94 LEU A N 1
ATOM 764 C CA . LEU A 1 94 ? -4.486 -13.725 -2.483 1.00 79.50 94 LEU A CA 1
ATOM 765 C C . LEU A 1 94 ? -4.128 -12.710 -3.570 1.00 79.50 94 LEU A C 1
ATOM 767 O O . LEU A 1 94 ? -5.007 -12.195 -4.257 1.00 79.50 94 LEU A O 1
ATOM 771 N N . VAL A 1 95 ? -2.830 -12.456 -3.731 1.00 81.19 95 VAL A N 1
ATOM 772 C CA . VAL A 1 95 ? -2.283 -11.612 -4.799 1.00 81.19 95 VAL A CA 1
ATOM 773 C C . VAL A 1 95 ? -1.735 -12.514 -5.899 1.00 81.19 95 VAL A C 1
ATOM 775 O O . VAL A 1 95 ? -0.823 -13.308 -5.650 1.00 81.19 95 VAL A O 1
ATOM 778 N N . THR A 1 96 ? -2.273 -12.393 -7.109 1.00 80.88 96 THR A N 1
ATOM 779 C CA . THR A 1 96 ? -1.814 -13.127 -8.294 1.00 80.88 96 THR A CA 1
ATOM 780 C C . THR A 1 96 ? -1.187 -12.155 -9.283 1.00 80.88 96 THR A C 1
ATOM 782 O O . THR A 1 96 ? -1.770 -11.131 -9.611 1.00 80.88 96 THR A O 1
ATOM 785 N N . CYS A 1 97 ? 0.007 -12.482 -9.767 1.00 80.06 97 CYS A N 1
ATOM 786 C CA . CYS A 1 97 ? 0.771 -11.661 -10.702 1.00 80.06 97 CYS A CA 1
ATOM 787 C C . CYS A 1 97 ? 0.865 -12.392 -12.049 1.00 80.06 97 CYS A C 1
ATOM 789 O O . CYS A 1 97 ? 1.362 -13.517 -12.096 1.00 80.06 97 CYS A O 1
ATOM 791 N N . GLY A 1 98 ? 0.393 -11.770 -13.130 1.00 70.56 98 GLY A N 1
ATOM 792 C CA . GLY A 1 98 ? 0.240 -12.368 -14.465 1.00 70.56 98 GLY A CA 1
ATOM 793 C C . GLY A 1 98 ? 1.485 -12.332 -15.361 1.00 70.56 98 GLY A C 1
ATOM 794 O O . GLY A 1 98 ? 1.378 -12.590 -16.558 1.00 70.56 98 GLY A O 1
ATOM 795 N N . GLY A 1 99 ? 2.649 -11.976 -14.817 1.00 64.19 99 GLY A N 1
ATOM 796 C CA . GLY A 1 99 ? 3.852 -11.679 -15.597 1.00 64.19 99 GLY A CA 1
ATOM 797 C C . GLY A 1 99 ? 4.650 -12.902 -16.039 1.00 64.19 99 GLY A C 1
ATOM 798 O O . GLY A 1 99 ? 4.434 -14.021 -15.573 1.00 64.19 99 GLY A O 1
ATOM 799 N N . LEU A 1 100 ? 5.647 -12.650 -16.898 1.00 54.72 100 LEU A N 1
ATOM 800 C CA . LEU A 1 100 ? 6.656 -13.584 -17.430 1.00 54.72 100 LEU A CA 1
ATOM 801 C C . LEU A 1 100 ? 7.618 -14.115 -16.347 1.00 54.72 100 LEU A C 1
ATOM 803 O O . LEU A 1 100 ? 8.833 -14.158 -16.539 1.00 54.72 100 LEU A O 1
ATOM 807 N N . VAL A 1 101 ? 7.111 -14.528 -15.188 1.00 56.88 101 VAL A N 1
ATOM 808 C CA . VAL A 1 101 ? 7.922 -15.129 -14.131 1.00 56.88 101 VAL A CA 1
ATOM 809 C C . VAL A 1 101 ? 8.225 -16.580 -14.511 1.00 56.88 101 VAL A C 1
ATOM 811 O O . VAL A 1 101 ? 7.710 -17.538 -13.933 1.00 56.88 101 VAL A O 1
ATOM 814 N N . GLN A 1 102 ? 9.071 -16.754 -15.525 1.00 53.28 102 GLN A N 1
ATOM 815 C CA . GLN A 1 102 ? 9.793 -17.999 -15.725 1.00 53.28 102 GLN A CA 1
ATOM 816 C C . GLN A 1 102 ? 10.834 -18.121 -14.604 1.00 53.28 102 GLN A C 1
ATOM 818 O O . GLN A 1 102 ? 11.756 -17.320 -14.495 1.00 53.28 102 GLN A O 1
ATOM 823 N N . ASN A 1 103 ? 10.675 -19.157 -13.779 1.00 53.25 103 ASN A N 1
ATOM 824 C CA . ASN A 1 103 ? 11.664 -19.656 -12.818 1.00 53.25 103 ASN A CA 1
ATOM 825 C C . ASN A 1 103 ? 12.019 -18.759 -11.615 1.00 53.25 103 ASN A C 1
ATOM 827 O O . ASN A 1 103 ? 13.182 -18.690 -11.222 1.00 53.25 103 ASN A O 1
ATOM 831 N N . CYS A 1 104 ? 11.036 -18.174 -10.924 1.00 54.44 104 CYS A N 1
ATOM 832 C CA . CYS A 1 104 ? 11.271 -17.791 -9.526 1.00 54.44 104 CYS A CA 1
ATOM 833 C C . CYS A 1 104 ? 11.232 -19.031 -8.618 1.00 54.44 104 CYS A C 1
ATOM 835 O O . CYS A 1 104 ? 10.240 -19.766 -8.580 1.00 54.44 104 CYS A O 1
ATOM 837 N N . ILE A 1 105 ? 12.310 -19.245 -7.857 1.00 58.38 105 ILE A N 1
ATOM 838 C CA . ILE A 1 105 ? 12.343 -20.192 -6.737 1.00 58.38 105 ILE A CA 1
ATOM 839 C C . ILE A 1 105 ? 11.248 -19.758 -5.763 1.00 58.38 105 ILE A C 1
ATOM 841 O O . ILE A 1 105 ? 11.324 -18.668 -5.209 1.00 58.38 105 ILE A O 1
ATOM 845 N N . LYS A 1 106 ? 10.214 -20.585 -5.578 1.00 60.69 106 LYS A N 1
ATOM 846 C CA . LYS A 1 106 ? 9.150 -20.337 -4.596 1.00 60.69 106 LYS A CA 1
ATOM 847 C C . LYS A 1 106 ? 9.696 -20.729 -3.218 1.00 60.69 106 LYS A C 1
ATOM 849 O O . LYS A 1 106 ? 9.811 -21.930 -2.967 1.00 60.69 106 LYS A O 1
ATOM 854 N N . PRO A 1 107 ? 10.055 -19.776 -2.336 1.00 60.06 107 PRO A N 1
ATOM 855 C CA . PRO A 1 107 ? 10.755 -20.100 -1.093 1.00 60.06 107 PRO A CA 1
ATOM 856 C C . PRO A 1 107 ? 9.830 -20.749 -0.055 1.00 60.06 107 PRO A C 1
ATOM 858 O O . PRO A 1 107 ? 10.300 -21.332 0.916 1.00 60.06 107 PRO A O 1
ATOM 861 N N . PHE A 1 108 ? 8.515 -20.692 -0.276 1.00 59.12 108 PHE A N 1
ATOM 862 C CA . PHE A 1 108 ? 7.507 -21.324 0.561 1.00 59.12 108 PHE A CA 1
ATOM 863 C C . PHE A 1 108 ? 6.521 -22.128 -0.295 1.00 59.12 108 PHE A C 1
ATOM 865 O O . PHE A 1 108 ? 6.088 -21.703 -1.369 1.00 59.12 108 PHE A O 1
ATOM 872 N N . ARG A 1 109 ? 6.154 -23.313 0.199 1.00 56.28 109 ARG A N 1
ATOM 873 C CA . ARG A 1 109 ? 5.079 -24.157 -0.329 1.00 56.28 109 ARG A CA 1
ATOM 874 C C . ARG A 1 109 ? 4.133 -24.451 0.828 1.00 56.28 109 ARG A C 1
ATOM 876 O O . ARG A 1 109 ? 4.548 -25.056 1.810 1.00 56.28 109 ARG A O 1
ATOM 883 N N . PHE A 1 110 ? 2.874 -24.043 0.710 1.00 56.09 110 PHE A N 1
ATOM 884 C CA . PHE A 1 110 ? 1.852 -24.456 1.666 1.00 56.09 110 PHE A CA 1
ATOM 885 C C . PHE A 1 110 ? 1.562 -25.944 1.457 1.00 56.09 110 PHE A C 1
ATOM 887 O O . PHE A 1 110 ? 1.202 -26.366 0.355 1.00 56.09 110 PHE A O 1
ATOM 894 N N . LEU A 1 111 ? 1.773 -26.747 2.498 1.00 44.78 111 LEU A N 1
ATOM 895 C CA . LEU A 1 111 ? 1.364 -28.146 2.504 1.00 44.78 111 LEU A CA 1
ATOM 896 C C . LEU A 1 111 ? -0.152 -28.181 2.715 1.00 44.78 111 LEU A C 1
ATOM 898 O O . LEU A 1 111 ? -0.652 -27.649 3.705 1.00 44.78 111 LEU A O 1
ATOM 902 N N . LYS A 1 112 ? -0.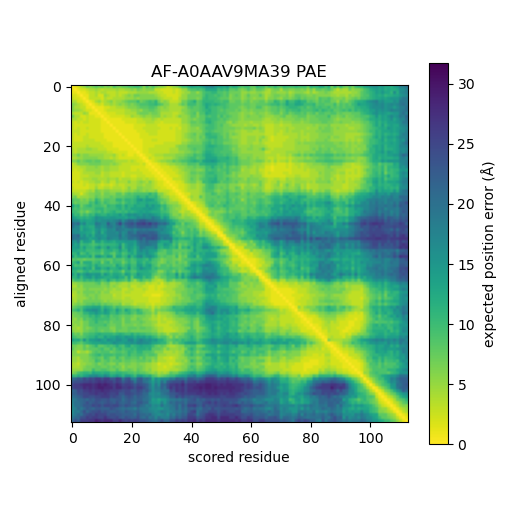882 -28.766 1.761 1.00 42.59 112 LYS A N 1
ATOM 903 C CA . LYS A 1 112 ? -2.285 -29.131 1.968 1.00 42.59 112 LYS A CA 1
ATOM 904 C C . LYS A 1 112 ? -2.298 -30.420 2.791 1.00 42.59 112 LYS A C 1
ATOM 906 O O . LYS A 1 112 ? -1.692 -31.397 2.352 1.00 42.59 112 LYS A O 1
ATOM 911 N N . PHE A 1 113 ? -2.936 -30.389 3.956 1.00 50.50 113 PHE A N 1
ATOM 912 C CA . PHE A 1 113 ? -3.332 -31.588 4.695 1.00 50.50 113 PHE A CA 1
ATOM 913 C C . PHE A 1 113 ? -4.771 -31.942 4.330 1.00 50.50 113 PHE A C 1
ATOM 915 O O . PHE A 1 113 ? -5.554 -30.988 4.107 1.00 50.50 113 PHE A O 1
#

Organism: NCBI:txid50273

Radius of gyration: 16.26 Å; Cα contacts (8 Å, |Δi|>4): 110; chains: 1; bounding box: 37×44×33 Å

Sequence (113 aa):
MIYAKCSVEERIELWNDLYFISDHYSEPWIVGGDFNVILGSDEKIGGLPVYIQGYEDFAFCINSFLINRKLHDLVGNIELQHLERTRSDHAPLLVTCGGLVQNCIKPFRFLKF

Solvent-accessible surface area (backbone atoms only — not comparable to full-atom values): 7315 Å² total; per-residue (Å²): 124,46,76,50,47,81,50,68,76,68,33,52,61,56,52,53,52,48,49,52,49,58,74,73,52,82,70,68,45,73,62,53,64,48,60,65,70,74,90,47,75,87,77,53,86,74,81,79,84,84,72,65,80,65,38,60,63,46,53,51,46,51,79,65,55,34,53,42,70,59,29,43,71,55,26,62,49,76,48,81,42,84,42,82,61,74,94,51,98,64,57,54,74,46,79,44,66,69,32,85,72,78,83,72,84,71,92,71,77,87,80,85,128

Mean predicted aligned error: 10.24 Å